Protein AF-A0A7Y0WQC3-F1 (afdb_monomer_lite)

Secondary structure (DSSP, 8-state):
---------HHHHHHHHHHHHHHHHTTS-----S--------SSSEEEE-SSSTTEEEEEEEETTTTEEEEEEEEPSTT--EETTTTEE-

pLDDT: mean 78.32, std 18.41, range [38.75, 97.25]

Sequence (90 aa):
MNYSTVRPDINWLYKVALGMVVALFVSACTGQSPSSGNFDQCVREGYFKSVEIAGGYYRCVYNPNTKKYTIYRYTCPAGKEFNEATRQCE

Structure (mmCIF, N/CA/C/O backbone):
data_AF-A0A7Y0WQC3-F1
#
_entry.id   AF-A0A7Y0WQC3-F1
#
loop_
_atom_site.group_PDB
_atom_site.id
_atom_site.type_symbol
_atom_site.label_atom_id
_atom_site.label_alt_id
_atom_site.label_comp_id
_atom_site.label_asym_id
_atom_site.label_entity_id
_atom_site.label_seq_id
_atom_site.pdbx_PDB_ins_code
_atom_site.Cartn_x
_atom_site.Cartn_y
_atom_site.Cartn_z
_atom_site.occupancy
_atom_site.B_iso_or_equiv
_atom_site.auth_seq_id
_atom_site.auth_comp_id
_atom_site.auth_asym_id
_atom_site.auth_atom_id
_atom_site.pdbx_PDB_model_num
ATOM 1 N N . MET A 1 1 ? 13.508 -11.501 66.139 1.00 41.25 1 MET A N 1
ATOM 2 C CA . MET A 1 1 ? 13.646 -11.276 64.685 1.00 41.25 1 MET A CA 1
ATOM 3 C C . MET A 1 1 ? 13.544 -12.630 63.997 1.00 41.25 1 MET A C 1
ATOM 5 O O . MET A 1 1 ? 14.399 -13.468 64.240 1.00 41.25 1 MET A O 1
ATOM 9 N N . ASN A 1 2 ? 12.468 -12.896 63.256 1.00 38.75 2 ASN A N 1
ATOM 10 C CA . ASN A 1 2 ? 12.225 -14.201 62.634 1.00 38.75 2 ASN A CA 1
ATOM 11 C C . ASN A 1 2 ? 12.604 -14.103 61.148 1.00 38.75 2 ASN A C 1
ATOM 13 O O . ASN A 1 2 ? 11.841 -13.560 60.352 1.00 38.75 2 ASN A O 1
ATOM 17 N N . TYR A 1 3 ? 13.819 -14.526 60.792 1.00 56.47 3 TYR A N 1
ATOM 18 C CA . TYR A 1 3 ? 14.239 -14.586 59.393 1.00 56.47 3 TYR A CA 1
ATOM 19 C C . TYR A 1 3 ? 13.725 -15.904 58.820 1.00 56.47 3 TYR A C 1
ATOM 21 O O . TYR A 1 3 ? 14.295 -16.968 59.053 1.00 56.47 3 TYR A O 1
ATOM 29 N N . SER A 1 4 ? 12.591 -15.832 58.126 1.00 48.16 4 SER A N 1
ATOM 30 C CA . SER A 1 4 ? 12.076 -16.967 57.369 1.00 48.16 4 SER A CA 1
ATOM 31 C C . SER A 1 4 ? 13.029 -17.216 56.207 1.00 48.16 4 SER A C 1
ATOM 33 O O . SER A 1 4 ? 12.985 -16.514 55.198 1.00 48.16 4 SER A O 1
ATOM 35 N N . THR A 1 5 ? 13.923 -18.190 56.357 1.00 56.25 5 THR A N 1
ATOM 36 C CA . THR A 1 5 ? 14.749 -18.682 55.256 1.00 56.25 5 THR A CA 1
ATOM 37 C C . THR A 1 5 ? 13.826 -19.365 54.253 1.00 56.25 5 THR A C 1
ATOM 39 O O . THR A 1 5 ? 13.494 -20.542 54.393 1.00 56.25 5 THR A O 1
ATOM 42 N N . VAL A 1 6 ? 13.367 -18.610 53.256 1.00 61.41 6 VAL A N 1
ATOM 43 C CA . VAL A 1 6 ? 12.653 -19.146 52.097 1.00 61.41 6 VAL A CA 1
ATOM 44 C C . VAL A 1 6 ? 13.631 -20.083 51.397 1.00 61.41 6 VAL A C 1
ATOM 46 O O . VAL A 1 6 ? 14.584 -19.615 50.783 1.00 61.41 6 VAL A O 1
ATOM 49 N N . ARG A 1 7 ? 13.454 -21.403 51.533 1.00 55.38 7 ARG A N 1
ATOM 50 C CA . ARG A 1 7 ? 14.160 -22.366 50.681 1.00 55.38 7 ARG A CA 1
ATOM 51 C C . ARG A 1 7 ? 13.514 -22.276 49.303 1.00 55.38 7 ARG A C 1
ATOM 53 O O . ARG A 1 7 ? 12.358 -22.681 49.178 1.00 55.38 7 ARG A O 1
ATOM 60 N N . PRO A 1 8 ? 14.191 -21.721 48.291 1.00 58.69 8 PRO A N 1
ATOM 61 C CA . PRO A 1 8 ? 13.614 -21.689 46.965 1.00 58.69 8 PRO A CA 1
ATOM 62 C C . PRO A 1 8 ? 13.579 -23.126 46.441 1.00 58.69 8 PRO A C 1
ATOM 64 O O . PRO A 1 8 ? 14.588 -23.833 46.444 1.00 58.69 8 PRO A O 1
ATOM 67 N N . ASP A 1 9 ? 12.388 -23.570 46.056 1.00 59.94 9 ASP A N 1
ATOM 68 C CA . ASP A 1 9 ? 12.176 -24.878 45.450 1.00 59.94 9 ASP A CA 1
ATOM 69 C C . ASP A 1 9 ? 13.027 -25.016 44.172 1.00 59.94 9 ASP A C 1
ATOM 71 O O . ASP A 1 9 ? 13.228 -24.047 43.438 1.00 59.94 9 ASP A O 1
ATOM 75 N N . ILE A 1 10 ? 13.550 -26.208 43.881 1.00 68.88 10 ILE A N 1
ATOM 76 C CA . ILE A 1 10 ? 14.410 -26.438 42.703 1.00 68.88 10 ILE A CA 1
ATOM 77 C C . ILE A 1 10 ? 13.684 -26.075 41.400 1.00 68.88 10 ILE A C 1
ATOM 79 O O . ILE A 1 10 ? 14.306 -25.551 40.475 1.00 68.88 10 ILE A O 1
ATOM 83 N N . ASN A 1 11 ? 12.363 -26.263 41.345 1.00 61.28 11 ASN A N 1
ATOM 84 C CA . ASN A 1 11 ? 11.543 -25.849 40.212 1.00 61.28 11 ASN A CA 1
ATOM 85 C C . ASN A 1 11 ? 11.483 -24.315 40.095 1.00 61.28 11 ASN A C 1
ATOM 87 O O . ASN A 1 11 ? 11.549 -23.761 39.000 1.00 61.28 11 ASN A O 1
ATOM 91 N N . TRP A 1 12 ? 11.437 -23.601 41.225 1.00 73.56 12 TRP A N 1
ATOM 92 C CA . TRP A 1 12 ? 11.527 -22.138 41.255 1.00 73.56 12 TRP A CA 1
ATOM 93 C C . TRP A 1 12 ? 12.887 -21.653 40.752 1.00 73.56 12 TRP A C 1
ATOM 95 O O . TRP A 1 12 ? 12.951 -20.767 39.899 1.00 73.56 12 TRP A O 1
ATOM 105 N N . LEU A 1 13 ? 13.973 -22.242 41.256 1.00 72.56 13 LEU A N 1
ATOM 106 C CA . LEU A 1 13 ? 15.336 -21.905 40.843 1.00 72.56 13 LEU A CA 1
ATOM 107 C C . LEU A 1 13 ? 15.532 -22.143 39.343 1.00 72.56 13 LEU A C 1
ATOM 109 O O . LEU A 1 13 ? 16.070 -21.279 38.654 1.00 72.56 13 LEU A O 1
ATOM 113 N N . TYR A 1 14 ? 15.028 -23.266 38.826 1.00 75.06 14 TYR A N 1
ATOM 114 C CA . TYR A 1 14 ? 15.064 -23.591 37.403 1.00 75.06 14 TYR A CA 1
ATOM 115 C C . TYR A 1 14 ? 14.278 -22.580 36.558 1.00 75.06 14 TYR A C 1
ATOM 117 O O . TYR A 1 14 ? 14.789 -22.124 35.542 1.00 75.06 14 TYR A O 1
ATOM 125 N N . LYS A 1 15 ? 13.087 -22.147 36.995 1.00 72.06 15 LYS A N 1
ATOM 126 C CA . LYS A 1 15 ? 12.292 -21.120 36.292 1.00 72.06 15 LYS A CA 1
ATOM 127 C C . LYS A 1 15 ? 12.984 -19.756 36.256 1.00 72.06 15 LYS A C 1
ATOM 129 O O . LYS A 1 15 ? 12.946 -19.085 35.227 1.00 72.06 15 LYS A O 1
ATOM 134 N N . VAL A 1 16 ? 13.625 -19.351 37.354 1.00 79.00 16 VAL A N 1
ATOM 135 C CA . VAL A 1 16 ? 14.382 -18.088 37.418 1.00 79.00 16 VAL A CA 1
ATOM 136 C C . VAL A 1 16 ? 15.633 -18.162 36.544 1.00 79.00 16 VAL A C 1
ATOM 138 O O . VAL A 1 16 ? 15.904 -17.232 35.787 1.00 79.00 16 VAL A O 1
ATOM 141 N N . ALA A 1 17 ? 16.359 -19.281 36.587 1.00 74.69 17 ALA A N 1
ATOM 142 C CA . ALA A 1 17 ? 17.520 -19.504 35.735 1.00 74.69 17 ALA A CA 1
ATOM 143 C C . ALA A 1 17 ? 17.136 -19.525 34.245 1.00 74.69 17 ALA A C 1
ATOM 145 O O . ALA A 1 17 ? 17.799 -18.866 33.450 1.00 74.69 17 ALA A O 1
ATOM 146 N N . LEU A 1 18 ? 16.034 -20.188 33.867 1.00 70.81 18 LEU A N 1
ATOM 147 C CA . LEU A 1 18 ? 15.537 -20.186 32.486 1.00 70.81 18 LEU A CA 1
ATOM 148 C C . LEU A 1 18 ? 15.159 -18.775 32.019 1.00 70.81 18 LEU A C 1
ATOM 150 O O . LEU A 1 18 ? 15.505 -18.390 30.908 1.00 70.81 18 LEU A O 1
ATOM 154 N N . GLY A 1 19 ? 14.492 -17.989 32.870 1.00 66.75 19 GLY A N 1
ATOM 155 C CA . GLY A 1 19 ? 14.128 -16.602 32.562 1.00 66.75 19 GLY A CA 1
ATOM 156 C C . GLY A 1 19 ? 15.342 -15.683 32.383 1.00 66.75 19 GLY A C 1
ATOM 157 O O . GLY A 1 19 ? 15.369 -14.871 31.461 1.00 66.75 19 GLY A O 1
ATOM 158 N N . MET A 1 20 ? 16.376 -15.84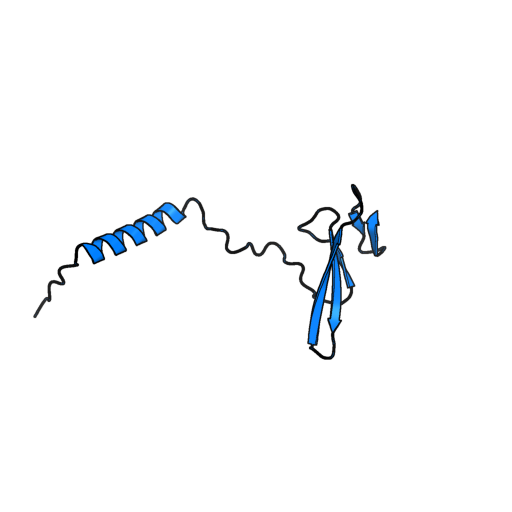7 33.212 1.00 67.69 20 MET A N 1
ATOM 159 C CA . MET A 1 20 ? 17.633 -15.094 33.101 1.00 67.69 20 MET A CA 1
ATOM 160 C C . MET A 1 20 ? 18.452 -15.516 31.874 1.00 67.69 20 MET A C 1
ATOM 162 O O . MET A 1 20 ? 19.031 -14.665 31.205 1.00 67.69 20 MET A O 1
ATOM 166 N N . VAL A 1 21 ? 18.456 -16.805 31.523 1.00 65.38 21 VAL A N 1
ATOM 167 C CA . VAL A 1 21 ? 19.049 -17.299 30.271 1.00 65.38 21 VAL A CA 1
ATOM 168 C C . VAL A 1 21 ? 18.305 -16.708 29.072 1.00 65.38 21 VAL A C 1
ATOM 170 O O . VAL A 1 21 ? 18.944 -16.162 28.183 1.00 65.38 21 VAL A O 1
ATOM 173 N N . VAL A 1 22 ? 16.971 -16.687 29.063 1.00 64.06 22 VAL A N 1
ATOM 174 C CA . VAL A 1 22 ? 16.209 -16.016 27.995 1.00 64.06 22 VAL A CA 1
ATOM 175 C C . VAL A 1 22 ? 16.582 -14.531 27.883 1.00 64.06 22 VAL A C 1
ATOM 177 O O . VAL A 1 22 ? 16.771 -14.054 26.769 1.00 64.06 22 VAL A O 1
ATOM 180 N N . ALA A 1 23 ? 16.781 -13.815 28.995 1.00 58.97 23 ALA A N 1
ATOM 181 C CA . ALA A 1 23 ? 17.206 -12.411 28.976 1.00 58.97 23 ALA A CA 1
ATOM 182 C C . ALA A 1 23 ? 18.642 -12.204 28.447 1.00 58.97 23 ALA A C 1
ATOM 184 O O . ALA A 1 23 ? 18.902 -11.219 27.759 1.00 58.97 23 ALA A O 1
ATOM 185 N N . LEU A 1 24 ? 19.563 -13.133 28.727 1.00 56.94 24 LEU A N 1
ATOM 186 C CA . LEU A 1 24 ? 20.946 -13.076 28.235 1.00 56.94 24 LEU A CA 1
ATOM 187 C C . LEU A 1 24 ? 21.071 -13.508 26.761 1.00 56.94 24 LEU A C 1
ATOM 189 O O . LEU A 1 2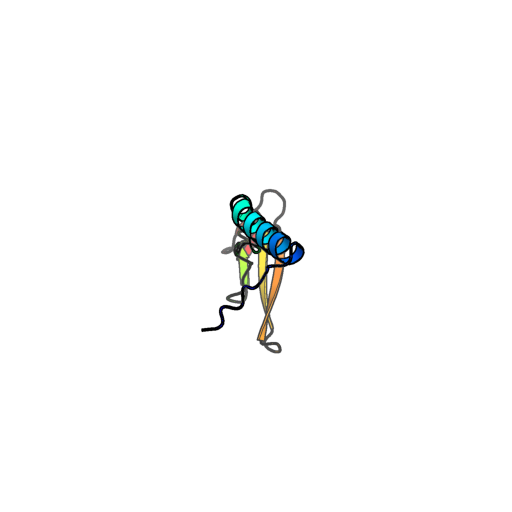4 ? 21.907 -12.977 26.035 1.00 56.94 24 LEU A O 1
ATOM 193 N N . PHE A 1 25 ? 20.221 -14.426 26.288 1.00 54.97 25 PHE A N 1
ATOM 194 C CA . PHE A 1 25 ? 20.184 -14.873 24.888 1.00 54.97 25 PHE A CA 1
ATOM 195 C C . PHE A 1 25 ? 19.302 -13.988 23.982 1.00 54.97 25 PHE A C 1
ATOM 197 O O . PHE A 1 25 ? 19.496 -13.970 22.767 1.00 54.97 25 PHE A O 1
ATOM 204 N N . VAL A 1 26 ? 18.421 -13.155 24.548 1.00 53.88 26 VAL A N 1
ATOM 205 C CA . VAL A 1 26 ? 17.701 -12.069 23.844 1.00 53.88 26 VAL A CA 1
ATOM 206 C C . VAL A 1 26 ? 18.631 -10.929 23.384 1.00 53.88 26 VAL A C 1
ATOM 208 O O . VAL A 1 26 ? 18.178 -9.927 22.850 1.00 53.88 26 VAL A O 1
ATOM 211 N N . SER A 1 27 ? 19.956 -11.069 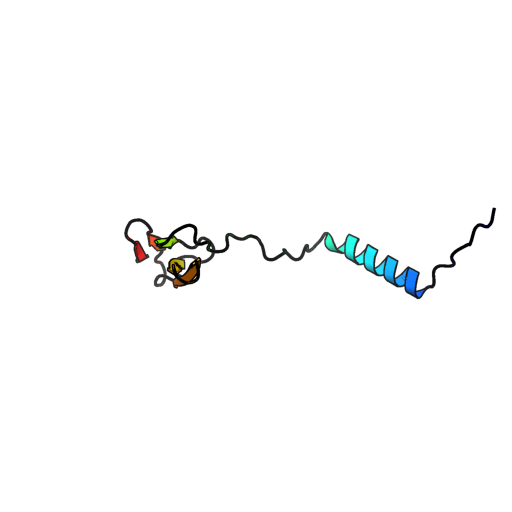23.484 1.00 55.84 27 SER A N 1
ATOM 212 C CA . SER A 1 27 ? 20.875 -10.141 22.809 1.00 55.84 27 SER A CA 1
ATOM 213 C C . SER A 1 27 ? 21.069 -10.441 21.308 1.00 55.84 27 SER A C 1
ATOM 215 O O . SER A 1 27 ? 21.561 -9.577 20.590 1.00 55.84 27 SER A O 1
ATOM 217 N N . ALA A 1 28 ? 20.648 -11.609 20.795 1.00 54.88 28 ALA A N 1
ATOM 218 C CA . ALA A 1 28 ? 20.904 -12.002 19.394 1.00 54.88 28 ALA A CA 1
ATOM 219 C C . ALA A 1 28 ? 19.664 -12.108 18.485 1.00 54.88 28 ALA A C 1
ATOM 221 O O . ALA A 1 28 ? 19.796 -12.257 17.273 1.00 54.88 28 ALA A O 1
ATOM 222 N N . CYS A 1 29 ? 18.463 -11.972 19.031 1.00 58.44 29 CYS A N 1
ATOM 223 C CA . CYS A 1 29 ? 17.275 -11.628 18.265 1.00 58.44 29 CYS A CA 1
ATOM 224 C C . CYS A 1 29 ? 16.240 -11.110 19.254 1.00 58.44 29 C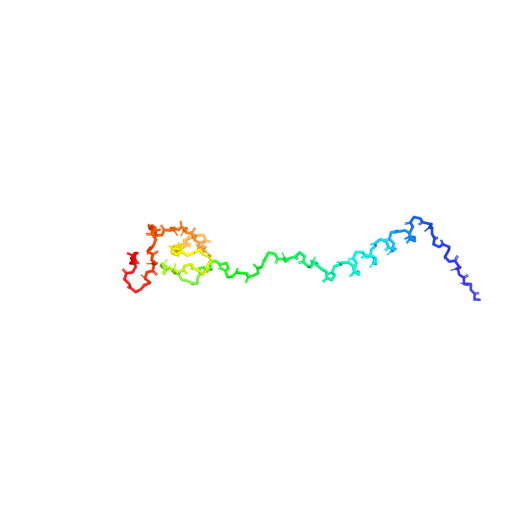YS A C 1
ATOM 226 O O . CYS A 1 29 ? 15.405 -11.847 19.778 1.00 58.44 29 CYS A O 1
ATOM 228 N N . THR A 1 30 ? 16.259 -9.797 19.489 1.00 52.28 30 THR A N 1
ATOM 229 C CA . THR A 1 30 ? 14.980 -9.115 19.623 1.00 52.28 30 THR A CA 1
ATOM 230 C C . THR A 1 30 ? 14.178 -9.572 18.412 1.00 52.28 30 THR A C 1
ATOM 232 O O . THR A 1 30 ? 14.489 -9.216 17.274 1.00 52.28 30 THR A O 1
ATOM 235 N N . GLY A 1 31 ? 13.207 -10.464 18.631 1.00 54.88 31 GLY A N 1
ATOM 236 C CA . GLY A 1 31 ? 12.101 -10.584 17.704 1.00 54.88 31 GLY A CA 1
ATOM 237 C C . GLY A 1 31 ? 11.680 -9.148 17.487 1.00 54.88 31 GLY A C 1
ATOM 238 O O . GLY A 1 31 ? 11.306 -8.480 18.453 1.00 54.88 31 GLY A O 1
ATOM 239 N N . GLN A 1 32 ? 11.928 -8.628 16.283 1.00 47.12 32 GLN A N 1
ATOM 240 C CA . GLN A 1 32 ? 11.433 -7.322 15.919 1.00 47.12 32 GLN A CA 1
ATOM 241 C C . GLN A 1 32 ? 9.943 -7.437 16.205 1.00 47.12 32 GLN A C 1
ATOM 243 O O . GLN A 1 32 ? 9.232 -8.143 15.489 1.00 47.12 32 GLN A O 1
ATOM 248 N N . SER A 1 33 ? 9.487 -6.811 17.302 1.00 49.94 33 SER A N 1
ATOM 249 C CA . SER A 1 33 ? 8.125 -6.302 17.392 1.00 49.94 33 SER A CA 1
ATOM 250 C C . SER A 1 33 ? 7.831 -5.822 15.990 1.00 49.94 33 SER A C 1
ATOM 252 O O . SER A 1 33 ? 8.675 -5.040 15.531 1.00 49.94 33 SER A O 1
ATOM 254 N N . PRO A 1 34 ? 6.800 -6.368 15.302 1.00 53.94 34 PRO A N 1
ATOM 255 C CA . PRO A 1 34 ? 6.597 -6.165 13.877 1.00 53.94 34 PRO A CA 1
ATOM 256 C C . PRO A 1 34 ? 6.902 -4.720 13.639 1.00 53.94 34 PRO A C 1
ATOM 258 O O . PRO A 1 34 ? 6.309 -3.843 14.282 1.00 53.94 34 PRO A O 1
ATOM 261 N N . SER A 1 35 ? 8.007 -4.557 12.921 1.00 45.44 35 SER A N 1
ATOM 262 C CA . SER A 1 35 ? 8.725 -3.320 12.808 1.00 45.44 35 SER A CA 1
ATOM 263 C C . SER A 1 35 ? 7.638 -2.297 12.566 1.00 45.44 35 SER A C 1
ATOM 265 O O . SER A 1 35 ? 6.741 -2.529 11.751 1.00 45.44 35 SER A O 1
ATOM 267 N N . SER A 1 36 ? 7.693 -1.161 13.242 1.00 50.22 36 SER A N 1
ATOM 268 C CA . SER A 1 36 ? 7.046 0.018 12.689 1.00 50.22 36 SER A CA 1
ATOM 269 C C . SER A 1 36 ? 7.768 0.396 11.379 1.00 50.22 36 SER A C 1
ATOM 271 O O . SER A 1 36 ? 8.198 1.528 11.210 1.00 50.22 36 SER A O 1
ATOM 273 N N . GLY A 1 37 ? 7.987 -0.564 10.469 1.00 46.03 37 GLY A N 1
ATOM 274 C CA . GLY A 1 37 ? 8.142 -0.327 9.057 1.00 46.03 37 GLY A CA 1
ATOM 275 C C . GLY A 1 37 ? 6.859 0.365 8.676 1.00 46.03 37 GLY A C 1
ATOM 276 O O . GLY A 1 37 ? 5.788 -0.106 9.042 1.00 46.03 37 GLY A O 1
ATOM 277 N N . ASN A 1 38 ? 7.012 1.565 8.130 1.00 56.69 38 ASN A N 1
ATOM 278 C CA . ASN A 1 38 ? 5.950 2.459 7.701 1.00 56.69 38 ASN A CA 1
ATOM 279 C C . ASN A 1 38 ? 4.739 1.678 7.178 1.00 56.69 38 ASN A C 1
ATOM 281 O O . ASN A 1 38 ? 4.655 1.378 5.990 1.00 56.69 38 ASN A O 1
ATOM 285 N N . PHE A 1 39 ? 3.806 1.339 8.070 1.00 61.59 39 PHE A N 1
ATOM 286 C CA . PHE A 1 39 ? 2.540 0.766 7.665 1.00 61.59 39 PHE A CA 1
ATOM 287 C C . PHE A 1 39 ? 1.910 1.832 6.784 1.00 61.59 39 PHE A C 1
ATOM 289 O O . PHE A 1 39 ? 1.923 3.001 7.163 1.00 61.59 39 PHE A O 1
ATOM 296 N N . ASP A 1 40 ? 1.420 1.470 5.601 1.00 68.00 40 ASP A N 1
ATOM 297 C CA . ASP A 1 40 ? 0.743 2.429 4.731 1.00 68.00 40 ASP A CA 1
ATOM 298 C C . ASP A 1 40 ? -0.409 3.080 5.530 1.00 68.00 40 ASP A C 1
ATOM 300 O O . ASP A 1 40 ? -1.452 2.462 5.756 1.00 68.00 40 ASP A O 1
ATOM 304 N N . GLN A 1 41 ? -0.196 4.293 6.050 1.00 80.62 41 GLN A N 1
ATOM 305 C CA . GLN A 1 41 ? -1.143 4.983 6.921 1.00 80.62 41 GLN A CA 1
ATOM 306 C C . GLN A 1 41 ? -1.892 6.031 6.107 1.00 80.62 41 GLN A C 1
ATOM 308 O O . GLN A 1 41 ? -1.313 6.967 5.558 1.00 80.62 41 GLN A O 1
ATOM 313 N N . CYS A 1 42 ? -3.217 5.903 6.066 1.00 89.62 42 CYS A N 1
ATOM 314 C CA . CYS A 1 42 ? -4.062 6.910 5.444 1.00 89.62 42 CYS A CA 1
ATOM 315 C C . CYS A 1 42 ? -4.165 8.151 6.327 1.00 89.62 42 CYS A C 1
ATOM 317 O O . CYS A 1 42 ? -4.913 8.168 7.302 1.00 89.62 42 CYS A O 1
ATOM 319 N N . VAL A 1 43 ? -3.442 9.205 5.949 1.00 87.12 43 VAL A N 1
ATOM 320 C CA . VAL A 1 43 ? -3.586 10.540 6.554 1.00 87.12 43 VAL A CA 1
ATOM 321 C C . VAL A 1 43 ? -4.710 11.327 5.872 1.00 87.12 43 VAL A C 1
ATOM 323 O O . VAL A 1 43 ? -5.399 12.124 6.504 1.00 87.12 43 VAL A O 1
ATOM 326 N N . ARG A 1 44 ? -4.910 11.089 4.571 1.00 93.12 44 ARG A N 1
ATOM 327 C CA . ARG A 1 44 ? -5.937 11.726 3.741 1.00 93.12 44 ARG A CA 1
ATOM 328 C C . ARG A 1 44 ? -6.380 10.792 2.620 1.00 93.12 44 ARG A C 1
ATOM 330 O O . ARG A 1 44 ? -5.696 9.816 2.311 1.00 93.12 44 ARG A O 1
ATOM 337 N N . GLU A 1 45 ? -7.504 11.111 1.992 1.00 95.19 45 GLU A N 1
ATOM 338 C CA . GLU A 1 45 ? -7.934 10.420 0.777 1.00 95.19 45 GLU A CA 1
ATOM 339 C C . GLU A 1 45 ? -6.967 10.688 -0.379 1.00 95.19 45 GLU A C 1
ATOM 341 O O . GLU A 1 45 ? -6.496 11.813 -0.563 1.00 95.19 45 GLU A O 1
ATOM 346 N N . GLY A 1 46 ? -6.661 9.655 -1.163 1.00 95.06 46 GLY A N 1
ATOM 347 C CA . GLY A 1 46 ? -5.724 9.782 -2.277 1.00 95.06 46 GLY A CA 1
ATOM 348 C C . GLY A 1 46 ? -5.026 8.484 -2.654 1.00 95.06 46 GLY A C 1
ATOM 349 O O . GLY A 1 46 ? -5.377 7.412 -2.165 1.00 95.06 46 GLY A O 1
ATOM 350 N N . TYR A 1 47 ? -4.044 8.611 -3.544 1.00 95.56 47 TYR A N 1
ATOM 351 C CA . TYR A 1 47 ? -3.121 7.548 -3.928 1.00 95.56 47 TYR A CA 1
ATOM 352 C C . TYR A 1 47 ? -1.720 7.928 -3.468 1.00 95.56 47 TYR A C 1
ATOM 354 O O . TYR A 1 47 ? -1.331 9.084 -3.632 1.00 95.56 47 TYR A O 1
ATOM 362 N N . PHE A 1 48 ? -0.991 6.961 -2.928 1.00 94.56 48 PHE A N 1
ATOM 363 C CA . PHE A 1 48 ? 0.316 7.169 -2.323 1.00 94.56 48 PHE A CA 1
ATOM 364 C C . PHE A 1 48 ? 1.267 6.052 -2.720 1.00 94.56 48 PHE A C 1
ATOM 366 O O . PHE A 1 48 ? 0.855 4.897 -2.868 1.00 94.56 48 PHE A O 1
ATOM 373 N N . LYS A 1 49 ? 2.544 6.392 -2.872 1.00 93.50 49 LYS A N 1
ATOM 374 C CA . LYS A 1 49 ? 3.592 5.412 -3.154 1.00 93.50 49 LYS A CA 1
ATOM 375 C C . LYS A 1 49 ? 3.849 4.551 -1.914 1.00 93.50 49 LYS A C 1
ATOM 377 O O . LYS A 1 49 ? 3.935 5.071 -0.802 1.00 93.50 49 LYS A O 1
ATOM 382 N N . SER A 1 50 ? 3.972 3.238 -2.100 1.00 91.31 50 SER A N 1
ATOM 383 C CA . SER A 1 50 ? 4.403 2.342 -1.026 1.00 91.31 50 SER A CA 1
ATOM 384 C C . SER A 1 50 ? 5.921 2.410 -0.886 1.00 91.31 50 SER A C 1
ATOM 386 O O . SER A 1 50 ? 6.648 2.386 -1.878 1.00 91.31 50 SER A O 1
ATOM 388 N N . VAL A 1 51 ? 6.399 2.494 0.355 1.00 88.06 51 VAL A N 1
ATOM 389 C CA . VAL A 1 51 ? 7.836 2.438 0.679 1.00 88.06 51 VAL A CA 1
ATOM 390 C C . VAL A 1 51 ? 8.321 1.012 0.947 1.00 88.06 51 VAL A C 1
ATOM 392 O O . VAL A 1 51 ? 9.524 0.778 0.997 1.00 88.06 51 VAL A O 1
ATOM 395 N N . GLU A 1 52 ? 7.394 0.069 1.125 1.00 86.44 52 GLU A N 1
ATOM 396 C CA . GLU A 1 52 ? 7.693 -1.331 1.441 1.00 86.44 52 GLU A CA 1
ATOM 397 C C . GLU A 1 52 ? 7.833 -2.183 0.175 1.00 86.44 52 GLU A C 1
ATOM 399 O O . GLU A 1 52 ? 8.733 -3.014 0.073 1.00 86.44 52 GLU A O 1
ATOM 404 N N . ILE A 1 53 ? 6.963 -1.956 -0.813 1.00 87.00 53 ILE A N 1
ATOM 405 C CA . ILE A 1 53 ? 6.908 -2.750 -2.042 1.00 87.00 53 ILE A CA 1
ATOM 406 C C . ILE A 1 53 ? 7.363 -1.880 -3.215 1.00 87.00 53 ILE A C 1
ATOM 408 O O . ILE A 1 53 ? 6.730 -0.872 -3.526 1.00 87.00 53 ILE A O 1
ATOM 412 N N . ALA A 1 54 ? 8.434 -2.285 -3.903 1.00 90.00 54 ALA A N 1
ATOM 413 C CA . ALA A 1 54 ? 8.894 -1.616 -5.121 1.00 90.00 54 ALA A CA 1
ATOM 414 C C . ALA A 1 54 ? 7.801 -1.651 -6.204 1.00 90.00 54 ALA A C 1
ATOM 416 O O . ALA A 1 54 ? 7.218 -2.700 -6.477 1.00 90.00 54 ALA A O 1
ATOM 417 N N . GLY A 1 55 ? 7.482 -0.491 -6.784 1.00 92.50 55 GLY A N 1
ATOM 418 C CA . GLY A 1 55 ? 6.334 -0.341 -7.688 1.00 92.50 55 GLY A CA 1
ATOM 419 C C . GLY A 1 55 ? 4.966 -0.495 -7.005 1.00 92.50 55 GLY A C 1
ATOM 420 O O . GLY A 1 55 ? 3.932 -0.403 -7.664 1.00 92.50 55 GLY A O 1
ATOM 421 N N . GLY A 1 56 ? 4.930 -0.718 -5.691 1.00 93.94 56 GLY A N 1
ATOM 422 C CA . GLY A 1 56 ? 3.717 -0.765 -4.892 1.00 93.94 56 GLY A CA 1
ATOM 423 C C . GLY A 1 56 ? 3.147 0.627 -4.652 1.00 93.94 56 GLY A C 1
ATOM 424 O O . GLY A 1 56 ? 3.870 1.607 -4.467 1.00 93.94 56 GLY A O 1
ATOM 425 N N . TYR A 1 57 ? 1.826 0.716 -4.617 1.00 95.56 57 TYR A N 1
ATOM 426 C CA . TYR A 1 57 ? 1.112 1.924 -4.230 1.00 95.56 57 TYR A CA 1
ATOM 427 C C . TYR A 1 57 ? -0.195 1.558 -3.544 1.00 95.56 57 TYR A C 1
ATOM 429 O O . TYR A 1 57 ? -0.703 0.442 -3.674 1.00 95.56 57 TYR A O 1
ATOM 437 N N . TYR A 1 58 ? -0.752 2.497 -2.794 1.00 95.75 58 TYR A N 1
ATOM 438 C CA . TYR A 1 58 ? -2.008 2.283 -2.098 1.00 95.75 58 TYR A CA 1
ATOM 439 C C . TYR A 1 58 ? -2.962 3.452 -2.284 1.00 95.75 58 TYR A C 1
ATOM 441 O O . TYR A 1 58 ? -2.562 4.606 -2.425 1.00 95.75 58 TYR A O 1
ATOM 449 N N . ARG A 1 59 ? -4.257 3.136 -2.294 1.00 95.81 59 ARG A N 1
ATOM 450 C CA . ARG A 1 59 ? -5.346 4.107 -2.310 1.00 95.81 59 ARG A CA 1
ATOM 451 C C . ARG A 1 59 ? -6.015 4.147 -0.948 1.00 95.81 59 ARG A C 1
ATOM 453 O O . ARG A 1 59 ? -6.466 3.119 -0.446 1.00 95.81 59 ARG A O 1
ATOM 460 N N . CYS A 1 60 ? -6.152 5.348 -0.414 1.00 96.38 60 CYS A N 1
ATOM 461 C CA . CYS A 1 60 ? -6.914 5.648 0.784 1.00 96.38 60 CYS A CA 1
ATOM 462 C C . CYS A 1 60 ? -8.286 6.198 0.414 1.00 96.38 60 CYS A C 1
ATOM 464 O O . CYS A 1 60 ? -8.383 7.188 -0.314 1.00 96.38 60 CYS A O 1
ATOM 466 N N . VAL A 1 61 ? -9.334 5.572 0.943 1.00 96.19 61 VAL A N 1
ATOM 467 C CA . VAL A 1 61 ? -10.726 6.020 0.797 1.00 96.19 61 VAL A CA 1
ATOM 468 C C . VAL A 1 61 ? -11.309 6.252 2.184 1.00 96.19 61 VAL A C 1
ATOM 470 O O . VAL A 1 61 ? -11.219 5.367 3.034 1.00 96.19 61 VAL A O 1
ATOM 473 N N . TYR A 1 62 ? -11.886 7.425 2.429 1.00 96.06 62 TYR A N 1
ATOM 474 C CA . TYR A 1 62 ? -12.532 7.751 3.694 1.00 96.06 62 TYR A CA 1
ATOM 475 C C . TYR A 1 62 ? -14.008 7.376 3.631 1.00 96.06 62 TYR A C 1
ATOM 477 O O . TYR A 1 62 ? -14.739 7.795 2.736 1.00 96.06 62 TYR A O 1
ATOM 485 N N . ASN A 1 63 ? -14.474 6.600 4.605 1.00 95.69 63 ASN A N 1
ATOM 486 C CA . ASN A 1 63 ? -15.896 6.340 4.763 1.00 95.69 63 ASN A CA 1
ATOM 487 C C . ASN A 1 63 ? -16.470 7.282 5.837 1.00 95.69 63 ASN A C 1
ATOM 489 O O . ASN A 1 63 ? -16.182 7.082 7.025 1.00 95.69 63 ASN A O 1
ATOM 493 N N . PRO A 1 64 ? -17.303 8.276 5.466 1.00 95.00 64 PRO A N 1
ATOM 494 C CA . PRO A 1 64 ? -17.842 9.248 6.416 1.00 95.00 64 PRO A CA 1
ATOM 495 C C . PRO A 1 64 ? -18.798 8.615 7.433 1.00 95.00 64 PRO A C 1
ATOM 497 O O . PRO A 1 64 ? -18.890 9.099 8.559 1.00 95.00 64 PRO A O 1
ATOM 500 N N . ASN A 1 65 ? -19.454 7.504 7.079 1.00 97.25 65 ASN A N 1
ATOM 501 C CA . ASN A 1 65 ? -20.388 6.810 7.968 1.00 97.25 65 ASN A CA 1
ATOM 502 C C . ASN A 1 65 ? -19.661 6.128 9.130 1.00 97.25 65 ASN A C 1
ATOM 504 O O . ASN A 1 65 ? -20.071 6.231 10.282 1.00 97.25 65 ASN A O 1
ATOM 508 N N . THR A 1 66 ? -18.554 5.442 8.837 1.00 95.56 66 THR A N 1
ATOM 509 C CA . THR A 1 66 ? -17.773 4.718 9.849 1.00 95.56 66 THR A CA 1
ATOM 510 C C . THR A 1 66 ? -16.631 5.546 10.429 1.00 95.56 66 THR A C 1
ATOM 512 O O . THR A 1 66 ? -15.962 5.067 11.341 1.00 95.56 66 THR A O 1
ATOM 515 N N . LYS A 1 67 ? -16.377 6.750 9.891 1.00 94.19 67 LYS A N 1
ATOM 516 C CA . LYS A 1 67 ? -15.238 7.627 10.219 1.00 94.19 67 LYS A CA 1
ATOM 517 C C . LYS A 1 67 ? -13.890 6.897 10.169 1.00 94.19 67 LYS A C 1
ATOM 519 O O . LYS A 1 67 ? -13.050 7.043 11.054 1.00 94.19 67 LYS A O 1
ATOM 524 N N . LYS A 1 68 ? -13.710 6.049 9.155 1.00 93.12 68 LYS A N 1
ATOM 525 C CA . LYS A 1 68 ? -12.529 5.187 8.993 1.00 93.12 68 LYS A CA 1
ATOM 526 C C . LYS A 1 68 ? -12.015 5.253 7.567 1.00 93.12 68 LYS A C 1
ATOM 528 O O . LYS A 1 68 ? -12.802 5.400 6.634 1.00 93.12 68 LYS A O 1
ATOM 533 N N . TYR A 1 69 ? -10.707 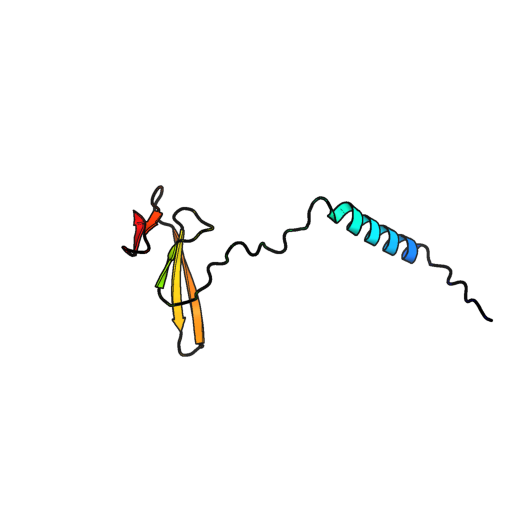5.084 7.422 1.00 94.88 69 TYR A N 1
ATOM 534 C CA . TYR A 1 69 ? -10.074 4.889 6.127 1.00 94.88 69 TYR A CA 1
ATOM 535 C C . TYR A 1 69 ? -10.032 3.409 5.751 1.00 94.88 69 TYR A C 1
ATOM 537 O O . TYR A 1 69 ? -9.777 2.547 6.593 1.00 94.88 69 TYR A O 1
ATOM 545 N N . THR A 1 70 ? -10.233 3.131 4.469 1.00 94.19 70 THR A N 1
ATOM 546 C CA . THR A 1 70 ? -9.975 1.832 3.849 1.00 94.19 70 THR A CA 1
ATOM 547 C C . THR A 1 70 ? -8.766 1.960 2.929 1.00 94.19 70 THR A C 1
ATOM 549 O O . THR A 1 70 ? -8.723 2.854 2.082 1.00 94.19 70 THR A O 1
ATOM 552 N N . ILE A 1 71 ? -7.791 1.068 3.116 1.00 94.19 71 ILE A N 1
ATOM 553 C CA . ILE A 1 71 ? -6.560 0.999 2.324 1.00 94.19 71 ILE A CA 1
ATOM 554 C C . ILE A 1 71 ? -6.725 -0.091 1.270 1.00 94.19 71 ILE A C 1
ATOM 556 O O . ILE A 1 71 ? -7.004 -1.241 1.606 1.00 94.19 71 ILE A O 1
ATOM 560 N N . TYR A 1 72 ? -6.486 0.259 0.013 1.00 94.75 72 TYR A N 1
ATOM 561 C CA . TYR A 1 72 ? -6.401 -0.689 -1.092 1.00 94.75 72 TYR A CA 1
ATOM 562 C C . TYR A 1 72 ? -4.978 -0.695 -1.630 1.00 94.75 72 TYR A C 1
ATOM 564 O O . TYR A 1 72 ? -4.474 0.366 -1.985 1.00 94.75 72 TYR A O 1
ATOM 572 N N . ARG A 1 73 ? -4.338 -1.863 -1.691 1.00 94.81 73 ARG A N 1
ATOM 573 C CA . ARG A 1 73 ? -2.956 -2.015 -2.161 1.00 94.81 73 ARG A CA 1
ATOM 574 C C . ARG A 1 73 ? -2.924 -2.521 -3.592 1.00 94.81 73 ARG A C 1
ATOM 576 O O . ARG A 1 73 ? -3.710 -3.391 -3.959 1.00 94.81 73 ARG A O 1
ATOM 583 N N . TYR A 1 74 ? -1.992 -1.986 -4.360 1.00 95.69 74 TYR A N 1
ATOM 584 C CA . TYR A 1 74 ? -1.783 -2.294 -5.762 1.00 95.69 74 TYR A CA 1
ATOM 585 C C . TYR A 1 74 ? -0.285 -2.337 -6.056 1.00 95.69 74 TYR A C 1
ATOM 587 O O . TYR A 1 74 ? 0.536 -1.815 -5.299 1.00 95.69 74 TYR A O 1
ATOM 595 N N . THR A 1 75 ? 0.068 -2.936 -7.184 1.00 96.06 75 THR A N 1
ATOM 596 C CA . THR A 1 75 ? 1.444 -2.986 -7.671 1.00 96.06 75 THR A CA 1
ATOM 597 C C . THR A 1 75 ? 1.433 -2.647 -9.148 1.00 96.06 75 THR A C 1
ATOM 599 O O . THR A 1 75 ? 0.615 -3.168 -9.906 1.00 96.06 75 THR A O 1
ATOM 602 N N . CYS A 1 76 ? 2.314 -1.738 -9.544 1.00 96.75 76 CYS A N 1
ATOM 603 C CA . CYS A 1 76 ? 2.540 -1.411 -10.937 1.00 96.75 76 CYS A CA 1
ATOM 604 C C . CYS A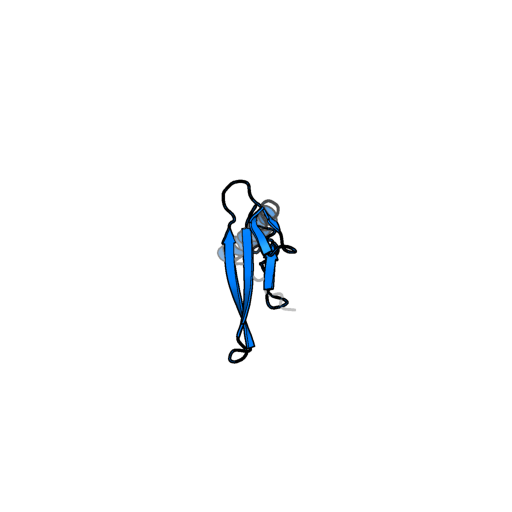 1 76 ? 3.068 -2.634 -11.712 1.00 96.75 76 CYS A C 1
ATOM 606 O O . CYS A 1 76 ? 3.658 -3.542 -11.119 1.00 96.75 76 CYS A O 1
ATOM 608 N N . PRO A 1 77 ? 2.865 -2.681 -13.041 1.00 95.12 77 PRO A N 1
ATOM 609 C CA . PRO A 1 77 ? 3.466 -3.715 -13.877 1.00 95.12 77 PRO A CA 1
ATOM 610 C C . PRO A 1 77 ? 4.999 -3.716 -13.757 1.00 95.12 77 PRO A C 1
ATOM 612 O O . PRO A 1 77 ? 5.610 -2.738 -13.326 1.00 95.12 77 PRO A O 1
ATOM 615 N N . ALA A 1 78 ? 5.625 -4.837 -14.124 1.00 92.81 78 ALA A N 1
ATOM 616 C CA . ALA A 1 78 ? 7.044 -5.075 -13.872 1.00 92.81 78 ALA A CA 1
ATOM 617 C C . ALA A 1 78 ? 7.945 -3.939 -14.394 1.00 92.81 78 ALA A C 1
ATOM 619 O O . ALA A 1 78 ? 7.858 -3.544 -15.556 1.00 92.81 78 ALA A O 1
ATOM 620 N N . GLY A 1 79 ? 8.826 -3.443 -13.520 1.00 91.56 79 GLY A N 1
ATOM 621 C CA . GLY A 1 79 ? 9.792 -2.389 -13.842 1.00 91.56 79 GLY A CA 1
ATOM 622 C C . GLY A 1 79 ? 9.223 -0.969 -13.873 1.00 91.56 79 GLY A C 1
ATOM 623 O O . GLY A 1 79 ? 9.922 -0.070 -14.331 1.00 91.56 79 GLY A O 1
ATOM 624 N N . LYS A 1 80 ? 7.984 -0.764 -13.412 1.00 94.94 80 LYS A N 1
ATOM 625 C CA . LYS A 1 80 ? 7.339 0.550 -13.324 1.00 94.94 80 LYS A CA 1
ATOM 626 C C . LYS A 1 80 ? 7.191 1.002 -11.875 1.00 94.94 80 LYS A C 1
ATOM 628 O O . LYS A 1 80 ? 6.926 0.188 -10.987 1.00 94.94 80 LYS A O 1
ATOM 633 N N . GLU A 1 81 ? 7.309 2.301 -11.641 1.00 95.00 81 GLU A N 1
ATOM 634 C CA . GLU A 1 81 ? 7.074 2.919 -10.338 1.00 95.00 81 GLU A CA 1
ATOM 635 C C . GLU A 1 81 ? 5.814 3.784 -10.352 1.00 95.00 81 GLU A C 1
ATOM 637 O O . GLU A 1 81 ? 5.446 4.375 -11.364 1.00 95.00 81 GLU A O 1
ATOM 642 N N . PHE A 1 82 ? 5.129 3.869 -9.211 1.00 96.12 82 PHE A N 1
ATOM 643 C CA . PHE A 1 82 ? 3.975 4.751 -9.087 1.00 96.12 82 PHE A CA 1
ATOM 644 C C . PHE A 1 82 ? 4.420 6.205 -8.914 1.00 96.12 82 PHE A C 1
ATOM 646 O O . PHE A 1 82 ? 5.148 6.532 -7.972 1.00 96.12 82 PHE A O 1
ATOM 653 N N . ASN A 1 83 ? 3.938 7.080 -9.793 1.00 94.75 83 ASN A N 1
ATOM 654 C CA . ASN A 1 83 ? 4.139 8.518 -9.724 1.00 94.75 83 ASN A CA 1
ATOM 655 C C . ASN A 1 83 ? 2.910 9.183 -9.081 1.00 94.75 83 ASN A C 1
ATOM 657 O O . ASN A 1 83 ? 1.822 9.212 -9.656 1.00 94.75 83 ASN A O 1
ATOM 661 N N . GLU A 1 84 ? 3.073 9.743 -7.879 1.00 92.62 84 GLU A N 1
ATOM 662 C CA . GLU A 1 84 ? 1.979 10.375 -7.123 1.00 92.62 84 GLU A CA 1
ATOM 663 C C . GLU A 1 84 ? 1.440 11.652 -7.789 1.00 92.62 84 GLU A C 1
ATOM 665 O O . GLU A 1 84 ? 0.268 11.993 -7.604 1.00 92.62 84 GLU A O 1
ATOM 670 N N . ALA A 1 85 ? 2.262 12.347 -8.586 1.00 93.25 85 ALA A N 1
ATOM 671 C CA . ALA A 1 85 ? 1.864 13.575 -9.269 1.00 93.25 85 ALA A CA 1
ATOM 672 C C . ALA A 1 85 ? 0.925 13.285 -10.447 1.00 93.25 85 ALA A C 1
ATOM 674 O O . ALA A 1 85 ? -0.101 13.948 -10.603 1.00 93.25 85 ALA A O 1
ATOM 675 N N . THR A 1 86 ? 1.250 12.270 -11.251 1.00 95.06 86 THR A N 1
ATOM 676 C CA . THR A 1 86 ? 0.448 11.857 -12.417 1.00 95.06 86 THR A CA 1
ATOM 677 C C . THR A 1 86 ? -0.595 10.792 -12.074 1.00 95.06 86 THR A C 1
ATOM 679 O O . THR A 1 86 ? -1.508 10.555 -12.866 1.00 95.06 86 THR A O 1
ATOM 682 N N . ARG A 1 87 ? -0.488 10.183 -10.883 1.00 93.88 87 ARG A N 1
ATOM 683 C CA . ARG A 1 87 ? -1.302 9.065 -10.375 1.00 93.88 87 ARG A CA 1
ATOM 684 C C . ARG A 1 87 ? -1.290 7.851 -11.304 1.00 93.88 87 ARG A C 1
ATOM 686 O O . ARG A 1 87 ? -2.309 7.178 -11.461 1.00 93.88 87 ARG A O 1
ATOM 693 N N . GLN A 1 88 ? -0.148 7.593 -11.931 1.00 95.25 88 GLN A N 1
ATOM 694 C CA . GLN A 1 88 ? 0.040 6.537 -12.923 1.00 95.25 88 GLN A CA 1
ATOM 695 C C . GLN A 1 88 ? 1.352 5.786 -12.682 1.00 95.25 88 GLN A C 1
ATOM 697 O O . GLN A 1 88 ? 2.232 6.261 -11.966 1.00 95.25 88 GLN A O 1
ATOM 702 N N . CYS A 1 89 ? 1.449 4.590 -13.258 1.00 96.12 89 CYS A N 1
ATOM 703 C CA . CYS A 1 89 ? 2.672 3.796 -13.257 1.00 96.12 89 CYS A CA 1
ATOM 704 C C . CYS A 1 89 ? 3.558 4.214 -14.432 1.00 96.12 89 CYS A C 1
ATOM 706 O O . CYS A 1 89 ? 3.092 4.179 -15.573 1.00 96.12 89 CYS A O 1
ATOM 708 N N . GLU A 1 90 ? 4.817 4.555 -14.160 1.00 92.62 90 GLU A N 1
ATOM 709 C CA . GLU A 1 90 ? 5.785 5.050 -15.151 1.00 92.62 90 GLU A CA 1
ATOM 710 C C . GLU A 1 90 ? 7.116 4.309 -15.134 1.00 92.62 90 GLU A C 1
ATOM 712 O O . GLU A 1 90 ? 7.460 3.688 -14.105 1.00 92.62 90 GLU A O 1
#

Foldseek 3Di:
DDDPPPPQDPVNVVVVVVVVVCVVVCVVDPPCPVPVPPDPDDPDAAKAFDPPDFQKIWGWDADPVVRDIDIDIDGDPPPWHQDRVVRDTD

Radius of gyration: 25.69 Å; chains: 1; bounding box: 41×40×80 Å